Protein AF-A0A7V4F1J2-F1 (afdb_monomer)

Sequence (125 aa):
MKFDWFVVPFLAGLTFVFGFCGIKFYRWIRQLSRGEKFMLKKHVFSRSLWLSVKEIFSESLLHRKIFRTHPLLGYMHASLAFGWFLLIVLGNVEVKFYSEYSVNPPYVPIFLNYFEPVTAPNFFG

Foldseek 3Di:
DPDDPVCVVVVVVVCVVCVVVVVVVVVVLVPDDPVVVVVVVVCCPDVVVVVVVVVCCCCVQQVVVCCVVPVVVSCVRNCVSVVVVCLQVVLVVQCVVQPPDPDDDSCCSVCVCVVPVPRGDPPPD

Mean predicted aligned error: 7.65 Å

Solvent-accessible surface area (backbone atoms only — not comparable to full-atom values): 7191 Å² total; per-residue (Å²): 132,99,76,60,78,84,51,48,66,59,52,53,51,51,52,48,53,53,48,53,52,49,51,54,52,50,54,54,60,66,71,50,51,76,67,55,52,52,52,48,56,55,42,66,77,32,75,60,36,60,53,50,51,51,49,48,46,41,48,68,35,50,24,49,69,46,35,74,76,39,52,72,60,16,49,58,54,18,52,51,46,42,46,55,49,46,54,56,52,51,28,49,50,50,41,66,76,62,42,92,60,94,76,73,60,87,61,47,44,77,42,36,66,78,78,38,68,85,70,57,78,58,91,88,106

pLDDT: mean 84.49, std 9.92, range [54.53, 97.38]

Radius of gyration: 19.18 Å; Cα contacts (8 Å, |Δi|>4): 61; chains: 1; bounding box: 50×29×49 Å

Structure (mmCIF, N/CA/C/O backbone):
data_AF-A0A7V4F1J2-F1
#
_entry.id   AF-A0A7V4F1J2-F1
#
loop_
_atom_site.group_PDB
_atom_site.id
_atom_site.type_symbol
_atom_site.label_atom_id
_atom_site.label_alt_id
_atom_site.label_comp_id
_atom_site.label_asym_id
_atom_site.label_entity_id
_atom_site.label_seq_id
_atom_site.pdbx_PDB_ins_code
_atom_site.Cartn_x
_atom_site.Cartn_y
_atom_site.Cartn_z
_atom_site.occupancy
_atom_site.B_iso_or_equiv
_atom_site.auth_seq_id
_atom_site.auth_comp_id
_atom_site.auth_asym_id
_atom_site.auth_atom_id
_atom_site.pdbx_PDB_model_num
ATOM 1 N N . MET A 1 1 ? 2.312 1.714 -25.584 1.00 56.31 1 MET A N 1
ATOM 2 C CA . MET A 1 1 ? 2.362 1.068 -24.255 1.00 56.31 1 MET A CA 1
ATOM 3 C C . MET A 1 1 ? 3.271 -0.139 -24.364 1.00 56.31 1 MET A C 1
ATOM 5 O O . MET A 1 1 ? 2.982 -0.999 -25.187 1.00 56.31 1 MET A O 1
ATOM 9 N N . LYS A 1 2 ? 4.367 -0.196 -23.600 1.00 66.94 2 LYS A N 1
ATOM 10 C CA . LYS A 1 2 ? 5.137 -1.438 -23.466 1.00 66.94 2 LYS A CA 1
ATOM 11 C C . LYS A 1 2 ? 4.337 -2.359 -22.539 1.00 66.94 2 LYS A C 1
ATOM 13 O O . LYS A 1 2 ? 4.235 -2.114 -21.341 1.00 66.94 2 LYS A O 1
ATOM 18 N N . PHE A 1 3 ? 3.655 -3.332 -23.124 1.00 81.38 3 PHE A N 1
ATOM 19 C CA . PHE A 1 3 ? 2.958 -4.398 -22.415 1.00 81.38 3 PHE A CA 1
ATOM 20 C C . PHE A 1 3 ? 3.607 -5.709 -22.827 1.00 81.38 3 PHE A C 1
ATOM 22 O O . PHE A 1 3 ? 3.955 -5.882 -23.994 1.00 81.38 3 PHE A O 1
ATOM 29 N N . ASP A 1 4 ? 3.750 -6.612 -21.871 1.00 87.69 4 ASP A N 1
ATOM 30 C CA . ASP A 1 4 ? 4.326 -7.923 -22.101 1.00 87.69 4 ASP A CA 1
ATOM 31 C C . ASP A 1 4 ? 3.522 -8.969 -21.326 1.00 87.69 4 ASP A C 1
ATOM 33 O O . ASP A 1 4 ? 3.005 -8.709 -20.238 1.00 87.69 4 ASP A O 1
ATOM 37 N N . TRP A 1 5 ? 3.399 -10.162 -21.891 1.00 91.88 5 TRP A N 1
ATOM 38 C CA . TRP A 1 5 ? 2.624 -11.255 -21.320 1.00 91.88 5 TRP A CA 1
ATOM 39 C C . TRP A 1 5 ? 3.121 -11.684 -19.939 1.00 91.88 5 TRP A C 1
ATOM 41 O O . TRP A 1 5 ? 2.317 -12.154 -19.132 1.00 91.88 5 TRP A O 1
ATOM 51 N N . PHE A 1 6 ? 4.399 -11.463 -19.613 1.00 91.69 6 PHE A N 1
ATOM 52 C CA . PHE A 1 6 ? 4.917 -11.798 -18.283 1.00 91.69 6 PHE A CA 1
ATOM 53 C C . PHE A 1 6 ? 4.267 -10.975 -17.150 1.00 91.69 6 PHE A C 1
ATOM 55 O O . PHE A 1 6 ? 4.264 -11.436 -16.009 1.00 91.69 6 PHE A O 1
ATOM 62 N N . VAL A 1 7 ? 3.681 -9.795 -17.425 1.00 92.38 7 VAL A N 1
ATOM 63 C CA . VAL A 1 7 ? 3.006 -8.987 -16.384 1.00 92.38 7 VAL A CA 1
ATOM 64 C C . VAL A 1 7 ? 1.589 -9.468 -16.069 1.00 92.38 7 VAL A C 1
ATOM 66 O O . VAL A 1 7 ? 1.001 -9.052 -15.068 1.00 92.38 7 VAL A O 1
ATOM 69 N N . VAL A 1 8 ? 1.020 -10.348 -16.900 1.00 93.44 8 VAL A N 1
ATOM 70 C CA . VAL A 1 8 ? -0.371 -10.809 -16.774 1.00 93.44 8 VAL A CA 1
ATOM 71 C C . VAL A 1 8 ? -0.640 -11.519 -15.444 1.00 93.44 8 VAL A C 1
ATOM 73 O O . VAL A 1 8 ? -1.635 -11.169 -14.806 1.00 93.44 8 VAL A O 1
ATOM 76 N N . PRO A 1 9 ? 0.211 -12.445 -14.954 1.00 95.00 9 PRO A N 1
ATOM 77 C CA . PRO A 1 9 ? 0.001 -13.076 -13.651 1.00 95.00 9 PRO A CA 1
ATOM 78 C C . PRO A 1 9 ? -0.025 -12.063 -12.500 1.00 95.00 9 PRO A C 1
ATOM 80 O O . PRO A 1 9 ? -0.881 -12.152 -11.619 1.00 95.00 9 PRO A O 1
ATOM 83 N N . PHE A 1 10 ? 0.868 -11.067 -12.533 1.00 92.75 10 PHE A N 1
ATOM 84 C CA . PHE A 1 10 ? 0.896 -9.995 -11.539 1.00 92.75 10 PHE A CA 1
ATOM 85 C C . PHE A 1 10 ? -0.396 -9.174 -11.579 1.00 92.75 10 PHE A C 1
ATOM 87 O O . PHE A 1 10 ? -1.038 -8.985 -10.546 1.00 92.75 10 PHE A O 1
ATOM 94 N N . LEU A 1 11 ? -0.811 -8.728 -12.768 1.00 93.12 11 LEU A N 1
ATOM 95 C CA . LEU A 1 11 ? -2.018 -7.924 -12.926 1.00 93.12 11 LEU A CA 1
ATOM 96 C C . LEU A 1 11 ? -3.269 -8.701 -12.495 1.00 93.12 11 LEU A C 1
ATOM 98 O O . LEU A 1 11 ? -4.099 -8.157 -11.773 1.00 93.12 11 LEU A O 1
ATOM 102 N N . ALA A 1 12 ? -3.375 -9.981 -12.863 1.00 95.69 12 ALA A N 1
ATOM 103 C CA . ALA A 1 12 ? -4.478 -10.848 -12.458 1.00 95.69 12 ALA A CA 1
ATOM 104 C C . ALA A 1 12 ? -4.557 -10.999 -10.930 1.00 95.69 12 ALA A C 1
ATOM 106 O O . ALA A 1 12 ? -5.631 -10.833 -10.346 1.00 95.69 12 ALA A O 1
ATOM 107 N N . GLY A 1 13 ? -3.420 -11.251 -10.271 1.00 95.44 13 GLY A N 1
ATOM 108 C CA . GLY A 1 13 ? -3.343 -11.323 -8.812 1.00 95.44 13 GLY A CA 1
ATOM 109 C C . GLY A 1 13 ? -3.713 -9.998 -8.144 1.00 95.44 13 GLY A C 1
ATOM 110 O O . GLY A 1 13 ? -4.511 -9.973 -7.207 1.00 95.44 13 GLY A O 1
ATOM 111 N N . LEU A 1 14 ? -3.199 -8.884 -8.667 1.00 93.81 14 LEU A N 1
ATOM 112 C CA . LEU A 1 14 ? -3.485 -7.543 -8.166 1.00 93.81 14 LEU A CA 1
ATOM 113 C C . LEU A 1 14 ? -4.982 -7.219 -8.260 1.00 93.81 14 LEU A C 1
ATOM 115 O O . LEU A 1 14 ? -5.595 -6.798 -7.277 1.00 93.81 14 LEU A O 1
ATOM 119 N N . THR A 1 15 ? -5.592 -7.469 -9.422 1.00 95.00 15 THR A N 1
ATOM 120 C CA . THR A 1 15 ? -7.029 -7.279 -9.644 1.00 95.00 15 THR A CA 1
ATOM 121 C C . THR A 1 15 ? -7.858 -8.177 -8.730 1.00 95.00 15 THR A C 1
ATOM 123 O O . THR A 1 15 ? -8.846 -7.710 -8.164 1.00 95.00 15 THR A O 1
ATOM 126 N N . PHE A 1 16 ? -7.453 -9.434 -8.527 1.00 97.19 16 PHE A N 1
ATOM 127 C CA . PHE A 1 16 ? -8.134 -10.346 -7.610 1.00 97.19 16 PHE A CA 1
ATOM 128 C C . PHE A 1 16 ? -8.109 -9.833 -6.166 1.00 97.19 16 PHE A C 1
ATOM 130 O O . PHE A 1 16 ? -9.161 -9.754 -5.531 1.00 97.19 16 PHE A O 1
ATOM 137 N N . VAL A 1 17 ? -6.940 -9.431 -5.654 1.00 95.62 17 VAL A N 1
ATOM 138 C CA . VAL A 1 17 ? -6.794 -8.943 -4.273 1.00 95.62 17 VAL A CA 1
ATOM 139 C C . VAL A 1 17 ? -7.600 -7.663 -4.059 1.00 95.62 17 VAL A C 1
ATOM 141 O O . VAL A 1 17 ? -8.404 -7.597 -3.127 1.00 95.62 17 VAL A O 1
ATOM 144 N N . PHE A 1 18 ? -7.456 -6.663 -4.934 1.00 94.50 18 PHE A N 1
ATOM 145 C CA . PHE A 1 18 ? -8.224 -5.421 -4.809 1.00 94.50 18 PHE A CA 1
ATOM 146 C C . PHE A 1 18 ? -9.724 -5.645 -4.979 1.00 94.50 18 PHE A C 1
ATOM 148 O O . PHE A 1 18 ? -10.512 -5.081 -4.219 1.00 94.50 18 PHE A O 1
ATOM 155 N N . GLY A 1 19 ? -10.128 -6.494 -5.925 1.00 96.94 19 GLY A N 1
ATOM 156 C CA . GLY A 1 19 ? -11.525 -6.856 -6.136 1.00 96.94 19 GLY A CA 1
ATOM 157 C C . GLY A 1 19 ? -12.124 -7.534 -4.906 1.00 96.94 19 GLY A C 1
ATOM 158 O O . GLY A 1 19 ? -13.166 -7.109 -4.408 1.00 96.94 19 GLY A O 1
ATOM 159 N N . PHE A 1 20 ? -11.444 -8.540 -4.354 1.00 97.38 20 PHE A N 1
ATOM 160 C CA . PHE A 1 20 ? -11.899 -9.256 -3.165 1.00 97.38 20 PHE A CA 1
ATOM 161 C C . PHE A 1 20 ? -11.994 -8.342 -1.938 1.00 97.38 20 PHE A C 1
ATOM 163 O O . PHE A 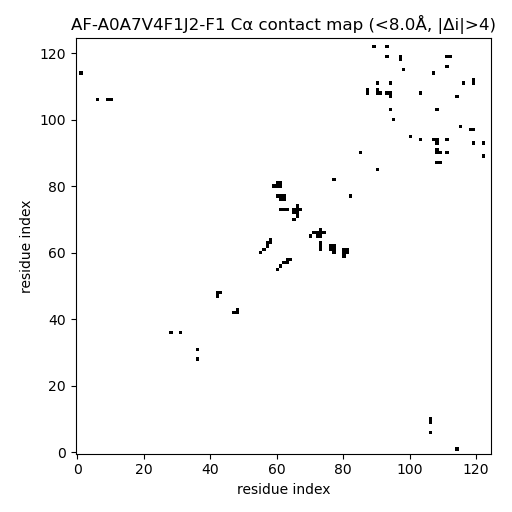1 20 ? -13.029 -8.319 -1.262 1.00 97.38 20 PHE A O 1
ATOM 170 N N . CYS A 1 21 ? -10.953 -7.546 -1.675 1.00 96.31 21 CYS A N 1
ATOM 171 C CA . CYS A 1 21 ? -10.944 -6.565 -0.592 1.00 96.31 21 CYS A CA 1
ATOM 172 C C . CYS A 1 21 ? -12.063 -5.531 -0.767 1.00 96.31 21 CYS A C 1
ATOM 174 O O . CYS A 1 21 ? -12.802 -5.263 0.180 1.00 96.31 21 CYS A O 1
ATOM 176 N N . GLY A 1 22 ? -12.250 -5.014 -1.984 1.00 96.19 22 GLY A N 1
ATOM 177 C CA . GLY A 1 22 ? -13.314 -4.072 -2.320 1.00 96.19 22 GLY A CA 1
ATOM 178 C C . GLY A 1 22 ? -14.707 -4.656 -2.091 1.00 96.19 22 GLY A C 1
ATOM 179 O O . GLY A 1 22 ? -15.544 -4.016 -1.458 1.00 96.19 22 GLY A O 1
ATOM 180 N N . ILE A 1 23 ? -14.952 -5.900 -2.516 1.00 96.69 23 ILE A N 1
ATOM 181 C CA . ILE A 1 23 ? -16.228 -6.597 -2.293 1.00 96.69 23 ILE A CA 1
ATOM 182 C C . ILE A 1 23 ? -16.483 -6.799 -0.797 1.00 96.69 23 ILE A C 1
ATOM 184 O O . ILE A 1 23 ? -17.584 -6.523 -0.315 1.00 96.69 23 ILE A O 1
ATOM 188 N N . LYS A 1 24 ? -15.485 -7.274 -0.044 1.00 96.00 24 LYS A N 1
ATOM 189 C CA . LYS A 1 24 ? -15.598 -7.471 1.410 1.00 96.00 24 LYS A CA 1
ATOM 190 C C . LYS A 1 24 ? -15.899 -6.157 2.124 1.00 96.00 24 LYS A C 1
ATOM 192 O O . LYS A 1 24 ? -16.835 -6.103 2.921 1.00 96.00 24 LYS A O 1
ATOM 197 N N . PHE A 1 25 ? -15.167 -5.101 1.785 1.00 92.12 25 PHE A N 1
ATOM 198 C CA . PHE A 1 25 ? -15.350 -3.772 2.355 1.00 92.12 25 PHE A CA 1
ATOM 199 C C . PHE A 1 25 ? -16.719 -3.177 2.001 1.00 92.12 25 PHE A C 1
ATOM 201 O O . PHE A 1 25 ? -17.423 -2.671 2.872 1.00 92.12 25 PHE A O 1
ATOM 208 N N . TYR A 1 26 ? -17.159 -3.319 0.749 1.00 93.62 26 TYR A N 1
ATOM 209 C CA . TYR A 1 26 ? -18.481 -2.880 0.306 1.00 93.62 26 TYR A CA 1
ATOM 210 C C . TYR A 1 26 ? -19.609 -3.611 1.042 1.00 93.62 26 TYR A C 1
ATOM 212 O O . TYR A 1 26 ? -20.555 -2.980 1.519 1.00 93.62 26 TYR A O 1
ATOM 220 N N . ARG A 1 27 ? -19.509 -4.941 1.181 1.00 94.62 27 ARG A N 1
ATOM 221 C CA . ARG A 1 27 ? -20.485 -5.742 1.937 1.00 94.62 27 ARG A CA 1
ATOM 222 C C . ARG A 1 27 ? -20.549 -5.303 3.396 1.00 94.62 27 ARG A C 1
ATOM 224 O O . ARG A 1 27 ? -21.650 -5.133 3.913 1.00 94.62 27 ARG A O 1
ATOM 231 N N . TRP A 1 28 ? -19.397 -5.065 4.017 1.00 93.88 28 TRP A N 1
ATOM 232 C CA . TRP A 1 28 ? -19.311 -4.550 5.382 1.00 93.88 28 TRP A CA 1
ATOM 233 C C . TRP A 1 28 ? -19.982 -3.172 5.515 1.00 93.88 28 TRP A C 1
ATOM 235 O O . TRP A 1 28 ? -20.860 -2.999 6.358 1.00 93.88 28 TRP A O 1
ATOM 245 N N . ILE A 1 29 ? -19.697 -2.224 4.611 1.00 88.25 29 ILE A N 1
ATOM 246 C CA . ILE A 1 29 ? -20.350 -0.902 4.621 1.00 88.25 29 ILE A CA 1
ATOM 247 C C . ILE A 1 29 ? -21.867 -1.020 4.457 1.00 88.25 29 ILE A C 1
ATOM 249 O O . ILE A 1 29 ? -22.638 -0.278 5.075 1.00 88.25 29 ILE A O 1
ATOM 253 N N . ARG A 1 30 ? -22.334 -1.939 3.607 1.00 89.44 30 ARG A N 1
ATOM 254 C CA . ARG A 1 30 ? -23.769 -2.127 3.386 1.00 89.44 30 ARG A CA 1
ATOM 255 C C . ARG A 1 30 ? -24.500 -2.632 4.623 1.00 89.44 30 ARG A C 1
ATOM 257 O O . ARG A 1 30 ? -25.641 -2.205 4.810 1.00 89.44 30 ARG A O 1
ATOM 264 N N . GLN A 1 31 ? -23.851 -3.464 5.436 1.00 91.62 31 GLN A N 1
ATOM 265 C CA . GLN A 1 31 ? -24.399 -4.030 6.672 1.00 91.62 31 GLN A CA 1
ATOM 266 C C . GLN A 1 31 ? -24.538 -3.006 7.812 1.00 91.62 31 GLN A C 1
ATOM 268 O O . GLN A 1 31 ? -25.326 -3.242 8.720 1.00 91.62 31 GLN A O 1
ATOM 273 N N . LEU A 1 32 ? -23.859 -1.855 7.743 1.00 89.00 32 LEU A N 1
ATOM 274 C CA . LEU A 1 32 ? -23.992 -0.787 8.744 1.00 89.00 32 LEU A CA 1
ATOM 275 C C . LEU A 1 32 ? -25.424 -0.222 8.796 1.00 89.00 32 LEU A C 1
ATOM 277 O O . LEU A 1 32 ? -26.068 0.014 7.762 1.00 89.00 32 LEU A O 1
ATOM 281 N N . SER A 1 33 ? -25.905 0.073 10.001 1.00 87.00 33 SER A N 1
ATOM 282 C CA . SER A 1 33 ? -27.177 0.760 10.236 1.00 87.00 33 SER A CA 1
ATOM 283 C C . SER A 1 33 ? -27.159 2.199 9.691 1.00 87.00 33 SER A C 1
ATOM 285 O O . SER A 1 33 ? -26.111 2.776 9.381 1.00 87.00 33 SER A O 1
ATOM 287 N N . ARG A 1 34 ? -28.339 2.823 9.545 1.00 82.69 34 ARG A N 1
ATOM 288 C CA . ARG A 1 34 ? -28.441 4.217 9.059 1.00 82.69 34 ARG A CA 1
ATOM 289 C C . ARG A 1 34 ? -27.700 5.206 9.972 1.00 82.69 34 ARG A C 1
ATOM 291 O O . ARG A 1 34 ? -27.081 6.136 9.459 1.00 82.69 34 ARG A O 1
ATOM 298 N N . GLY A 1 35 ? -27.724 4.976 11.289 1.00 83.69 35 GLY A N 1
ATOM 299 C CA . GLY A 1 35 ? -27.016 5.801 12.274 1.00 83.69 35 GLY A CA 1
ATOM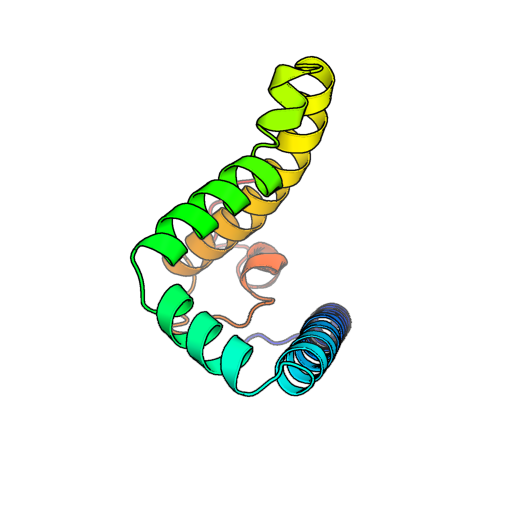 300 C C . GLY A 1 35 ? -25.496 5.697 12.145 1.00 83.69 35 GLY A C 1
ATOM 301 O O . GLY A 1 35 ? -24.808 6.714 12.077 1.00 83.69 35 GLY A O 1
ATOM 302 N N . GLU A 1 36 ? -24.967 4.481 11.996 1.00 81.88 36 GLU A N 1
ATOM 303 C CA . GLU A 1 36 ? -23.527 4.256 11.817 1.00 81.88 36 GLU A CA 1
ATOM 304 C C . GLU A 1 36 ? -23.009 4.841 10.500 1.00 81.88 36 GLU A C 1
ATOM 306 O O . GLU A 1 36 ? -21.948 5.457 10.474 1.00 81.88 36 GLU A O 1
ATOM 311 N N . LYS A 1 37 ? -23.782 4.738 9.411 1.00 84.19 37 LYS A N 1
ATOM 312 C CA . LYS A 1 37 ? -23.436 5.355 8.118 1.00 84.19 37 LYS A CA 1
ATOM 313 C C . LYS A 1 37 ? -23.320 6.877 8.214 1.00 84.19 37 LYS A C 1
ATOM 315 O O . LYS A 1 37 ? -22.433 7.461 7.591 1.00 84.19 37 LYS A O 1
ATOM 320 N N . PHE A 1 38 ? -24.199 7.523 8.980 1.00 83.25 38 PHE A N 1
ATOM 321 C CA . PHE A 1 38 ? -24.133 8.965 9.211 1.00 83.25 38 PHE A CA 1
ATOM 322 C C . PHE A 1 38 ? -22.894 9.346 10.032 1.00 83.25 38 PHE A C 1
ATOM 324 O O . PHE A 1 38 ? -22.160 10.261 9.651 1.00 83.25 38 PHE A O 1
ATOM 331 N N . MET A 1 39 ? -22.603 8.598 11.103 1.00 81.69 39 MET A N 1
ATOM 332 C CA . MET A 1 39 ? -21.391 8.811 11.897 1.00 81.69 39 MET A CA 1
ATOM 333 C C . MET A 1 39 ? -20.116 8.590 11.084 1.00 81.69 39 MET A C 1
ATOM 335 O O . MET A 1 39 ? -19.192 9.394 11.193 1.00 81.69 39 MET A O 1
ATOM 339 N N . LEU A 1 40 ? -20.078 7.552 10.243 1.00 82.25 40 LEU A N 1
ATOM 340 C CA . LEU A 1 40 ? -18.947 7.244 9.372 1.00 82.25 40 LEU A CA 1
ATOM 341 C C . LEU A 1 40 ? -18.672 8.406 8.413 1.00 82.25 40 LEU A C 1
ATOM 343 O O . LEU A 1 40 ? -17.549 8.891 8.355 1.00 82.25 40 LEU A O 1
ATOM 347 N N . LYS A 1 41 ? -19.699 8.927 7.726 1.00 80.19 41 LYS A N 1
ATOM 348 C CA . LYS A 1 41 ? -19.549 10.092 6.834 1.00 80.19 41 LYS A CA 1
ATOM 349 C C . LYS A 1 41 ? -19.014 11.322 7.571 1.00 80.19 41 LYS A C 1
ATOM 351 O O . LYS A 1 41 ? -18.120 11.994 7.064 1.00 80.19 41 LYS A O 1
ATOM 356 N N . LYS A 1 42 ? -19.522 11.592 8.779 1.00 81.31 42 LYS A N 1
ATOM 357 C CA . LYS A 1 42 ? -19.074 12.722 9.605 1.00 81.31 42 LYS A CA 1
ATOM 358 C C . LYS A 1 42 ? -17.614 12.573 10.051 1.00 81.31 42 LYS A C 1
ATOM 360 O O . LYS A 1 42 ? -16.878 13.554 10.036 1.00 81.31 42 LYS A O 1
ATOM 365 N N . HIS A 1 43 ? -17.188 11.366 10.425 1.00 79.25 43 HIS A N 1
ATOM 366 C CA . HIS A 1 43 ? -15.803 11.101 10.830 1.00 79.25 43 HIS A CA 1
ATOM 367 C C . HIS A 1 43 ? -14.838 11.109 9.644 1.00 79.25 43 HIS A C 1
ATOM 369 O O . HIS A 1 43 ? -13.738 11.638 9.77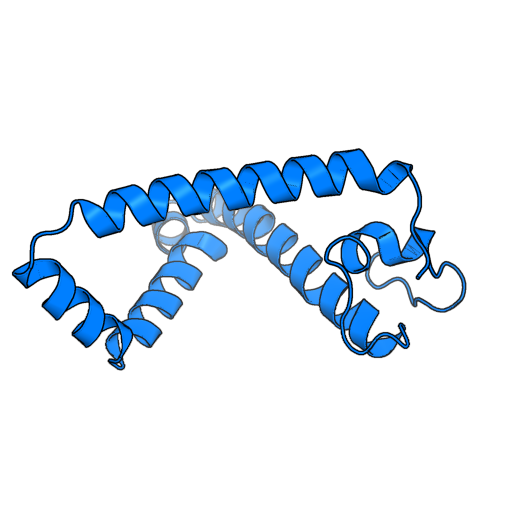9 1.00 79.25 43 HIS A O 1
ATOM 375 N N . VAL A 1 44 ? -15.265 10.607 8.480 1.00 77.69 44 VAL A N 1
ATOM 376 C CA . VAL A 1 44 ? -14.468 10.627 7.244 1.00 77.69 44 VAL A CA 1
ATOM 377 C C . VAL A 1 44 ? -14.145 12.059 6.809 1.00 77.69 44 VAL A C 1
ATOM 379 O O . VAL A 1 44 ? -13.041 12.323 6.348 1.00 77.69 44 VAL A O 1
ATOM 382 N N . PHE A 1 45 ? -15.068 13.001 7.007 1.00 74.12 45 PHE A N 1
ATOM 383 C CA . PHE A 1 45 ? -14.866 14.407 6.638 1.00 74.12 45 PHE A CA 1
ATOM 384 C C . PHE A 1 45 ? -14.268 15.280 7.759 1.00 74.12 45 PHE A C 1
ATOM 386 O O . PHE A 1 45 ? -14.165 16.496 7.617 1.00 74.12 45 PHE A O 1
ATOM 393 N N . SER A 1 46 ? -13.890 14.686 8.893 1.00 81.19 46 SER A N 1
ATOM 394 C CA . SER A 1 46 ? -13.369 15.406 10.059 1.00 81.19 46 SER A CA 1
ATOM 395 C C . SER A 1 46 ? -11.843 15.312 10.158 1.00 81.19 46 SER A C 1
ATOM 397 O O . SER A 1 46 ? -11.231 14.363 9.670 1.00 81.19 46 SER A O 1
ATOM 399 N N . ARG A 1 47 ? -11.213 16.241 10.899 1.00 79.12 47 ARG A N 1
ATOM 400 C CA . ARG A 1 47 ? -9.794 16.149 11.320 1.00 79.12 47 ARG A CA 1
ATOM 401 C C . ARG A 1 47 ? -9.481 14.841 12.055 1.00 79.12 47 ARG A C 1
ATOM 403 O O . ARG A 1 47 ? -8.329 14.415 12.084 1.00 79.12 47 ARG A O 1
ATOM 410 N N . SER A 1 48 ? -10.510 14.190 12.601 1.00 80.25 48 SER A N 1
ATOM 411 C CA . SER A 1 48 ? -10.415 12.842 13.158 1.00 80.25 48 SER A CA 1
ATOM 412 C C . SER A 1 48 ? -9.843 11.835 12.160 1.00 80.25 48 SER A C 1
ATOM 414 O O . SER A 1 48 ? -9.069 10.986 12.580 1.00 80.25 48 SER A O 1
ATOM 416 N N . LEU A 1 49 ? -10.161 11.934 10.862 1.00 84.12 49 LEU A N 1
ATOM 417 C CA . LEU A 1 49 ? -9.633 11.010 9.857 1.00 84.12 49 LEU A CA 1
ATOM 418 C C . LEU A 1 49 ? -8.112 11.132 9.735 1.00 84.12 49 LEU A C 1
ATOM 420 O O . LEU A 1 49 ? -7.428 10.117 9.716 1.00 84.12 49 LEU A O 1
ATOM 424 N N . TRP A 1 50 ? -7.565 12.350 9.733 1.00 86.12 50 TRP A N 1
ATOM 425 C CA . TRP A 1 50 ? -6.112 12.553 9.698 1.00 86.12 50 TRP A CA 1
ATOM 426 C C . TRP A 1 50 ? -5.404 11.979 10.926 1.00 86.12 50 TRP A C 1
ATOM 428 O O . TRP A 1 50 ? -4.347 11.362 10.792 1.00 86.12 50 TRP A O 1
ATOM 438 N N . LEU A 1 51 ? -5.994 12.140 12.113 1.00 87.50 51 LEU A N 1
ATOM 439 C CA . LEU A 1 51 ? -5.470 11.529 13.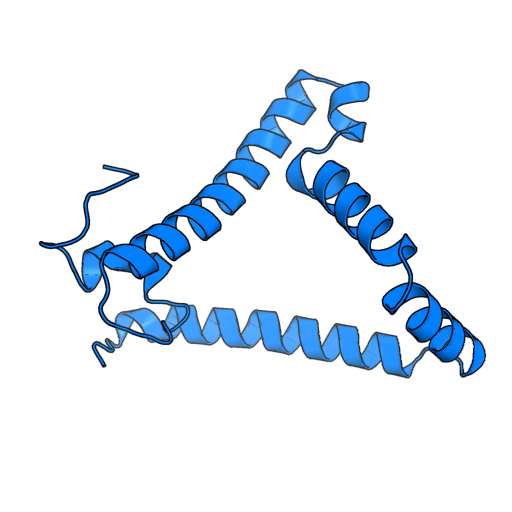335 1.00 87.50 51 LEU A CA 1
ATOM 440 C C . LEU A 1 51 ? -5.517 10.001 13.249 1.00 87.50 51 LEU A C 1
ATOM 442 O O . LEU A 1 51 ? -4.514 9.354 13.529 1.00 87.50 51 LEU A O 1
ATOM 446 N N . SER A 1 52 ? -6.628 9.432 12.779 1.00 87.00 52 SER A N 1
ATOM 447 C CA . SER A 1 52 ? -6.760 7.989 12.576 1.00 87.00 52 SER A CA 1
ATOM 448 C C . SER A 1 52 ? -5.786 7.453 11.528 1.00 87.00 52 SER A C 1
ATOM 450 O O . SER A 1 52 ? -5.194 6.405 11.742 1.00 87.00 52 SER A O 1
ATOM 452 N N . VAL A 1 53 ? -5.556 8.168 10.424 1.00 88.31 53 VAL A N 1
ATOM 453 C CA . VAL A 1 53 ? -4.562 7.785 9.408 1.00 88.31 53 VAL A CA 1
ATOM 454 C C . VAL A 1 53 ? -3.158 7.787 10.006 1.00 88.31 53 VAL A C 1
ATOM 456 O O . VAL A 1 53 ? -2.407 6.839 9.794 1.00 88.31 53 VAL A O 1
ATOM 459 N N . LYS A 1 54 ? -2.808 8.807 10.797 1.00 90.00 54 LYS A N 1
ATOM 460 C CA . LYS A 1 54 ? -1.517 8.865 11.493 1.00 90.00 54 LYS A CA 1
ATOM 461 C C . LYS A 1 54 ? -1.359 7.724 12.502 1.00 90.00 54 LYS A C 1
ATOM 463 O O . LYS A 1 54 ? -0.282 7.139 12.576 1.00 90.00 54 LYS A O 1
ATOM 468 N N . GLU A 1 55 ? -2.411 7.406 13.252 1.00 90.56 55 GLU A N 1
ATOM 469 C CA . GLU A 1 55 ? -2.448 6.273 14.183 1.00 90.56 55 GLU A CA 1
ATOM 470 C C . GLU A 1 55 ? -2.215 4.955 13.430 1.00 90.56 55 GLU A C 1
ATOM 472 O O . GLU A 1 55 ? -1.297 4.207 13.755 1.00 90.56 55 GLU A O 1
ATOM 477 N N . ILE A 1 56 ? -2.980 4.719 12.355 1.00 90.25 56 ILE A N 1
ATOM 478 C CA . ILE A 1 56 ? -2.871 3.528 11.504 1.00 90.25 56 ILE A CA 1
ATOM 479 C C . ILE A 1 56 ? -1.464 3.418 10.927 1.00 90.25 56 ILE A C 1
ATOM 481 O O . IL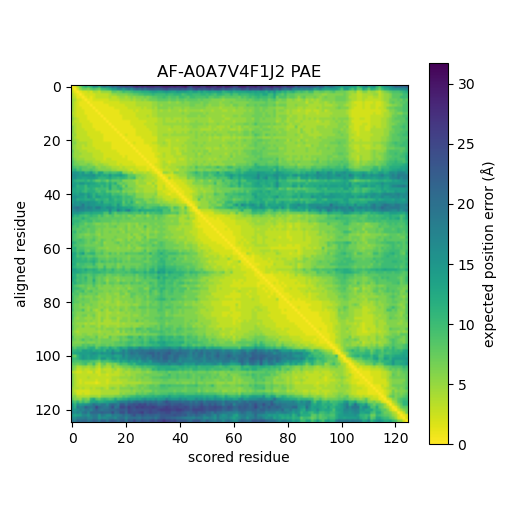E A 1 56 ? -0.889 2.338 10.964 1.00 90.25 56 ILE A O 1
ATOM 485 N N . PHE A 1 57 ? -0.882 4.509 10.433 1.00 89.69 57 PHE A N 1
ATOM 486 C CA . PHE A 1 57 ? 0.479 4.506 9.904 1.00 89.69 57 PHE A CA 1
ATOM 487 C C . PHE A 1 57 ? 1.508 4.186 10.998 1.00 89.69 57 PHE A C 1
ATOM 489 O O . PHE A 1 57 ? 2.369 3.329 10.821 1.00 89.69 57 PHE A O 1
ATOM 496 N N . SER A 1 58 ? 1.393 4.818 12.167 1.00 89.50 58 SER A N 1
ATOM 497 C CA . SER A 1 58 ? 2.304 4.588 13.292 1.00 89.50 58 SER A CA 1
ATOM 498 C C . SER A 1 58 ? 2.212 3.169 13.862 1.00 89.50 58 SER A C 1
ATOM 500 O O . SER A 1 58 ? 3.208 2.659 14.372 1.00 89.50 58 SER A O 1
ATOM 502 N N . GLU A 1 59 ? 1.041 2.539 13.822 1.00 90.56 59 GLU A N 1
ATOM 503 C CA . GLU A 1 59 ? 0.838 1.193 14.366 1.00 90.56 59 GLU A CA 1
ATOM 504 C C . GLU A 1 59 ? 1.016 0.088 13.321 1.00 90.56 59 GLU A C 1
ATOM 506 O O . GLU A 1 59 ? 1.517 -0.983 13.651 1.00 90.56 59 GLU A O 1
ATOM 511 N N . SER A 1 60 ? 0.657 0.337 12.061 1.00 87.50 60 SER A N 1
ATOM 512 C CA . SER A 1 60 ? 0.738 -0.668 10.989 1.00 87.50 60 SER A CA 1
ATOM 513 C C . SER A 1 60 ? 2.087 -0.666 10.288 1.00 87.50 60 SER A C 1
ATOM 515 O O . SER A 1 60 ? 2.529 -1.718 9.850 1.00 87.50 60 SER A O 1
ATOM 517 N N . LEU A 1 61 ? 2.730 0.501 10.158 1.00 89.38 61 LEU A N 1
ATOM 518 C CA . LEU A 1 61 ? 4.026 0.606 9.491 1.00 89.38 61 LEU A CA 1
ATOM 519 C C . LEU A 1 61 ? 5.176 0.587 10.492 1.00 89.38 61 LEU A C 1
ATOM 521 O O . LEU A 1 61 ? 6.125 -0.173 10.342 1.00 89.38 61 LEU A O 1
ATOM 525 N N . LEU A 1 62 ? 5.082 1.424 11.528 1.00 87.25 62 LEU A N 1
ATOM 526 C CA . LEU A 1 62 ? 6.139 1.547 12.531 1.00 87.25 62 LEU A CA 1
ATOM 527 C C . LEU A 1 62 ? 5.927 0.637 13.739 1.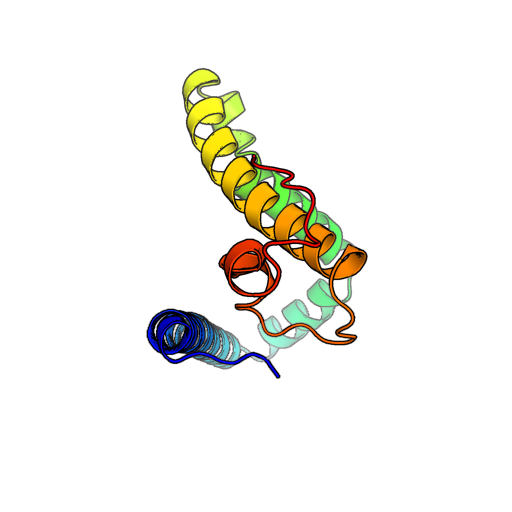00 87.25 62 LEU A C 1
ATOM 529 O O . LEU A 1 62 ? 6.828 0.546 14.560 1.00 87.25 62 LEU A O 1
ATOM 533 N N . HIS A 1 63 ? 4.768 -0.016 13.882 1.00 89.31 63 HIS A N 1
ATOM 534 C CA . HIS A 1 63 ? 4.476 -0.927 14.995 1.00 89.31 63 HIS A CA 1
ATOM 535 C C . HIS A 1 63 ? 4.819 -0.352 16.381 1.00 89.31 63 HIS A C 1
ATOM 537 O O . HIS A 1 63 ? 5.376 -1.036 17.245 1.00 89.31 63 HIS A O 1
ATOM 543 N N . ARG A 1 64 ? 4.492 0.928 16.608 1.00 86.81 64 ARG A N 1
ATOM 544 C CA . ARG A 1 64 ? 4.900 1.685 17.804 1.00 86.81 64 ARG A CA 1
ATOM 545 C C . ARG A 1 64 ? 4.537 0.986 19.117 1.00 86.81 64 ARG A C 1
ATOM 547 O O . ARG A 1 64 ? 5.316 1.052 20.071 1.00 86.81 64 ARG A O 1
ATOM 554 N N . LYS A 1 65 ? 3.394 0.297 19.185 1.00 86.88 65 LYS A N 1
ATOM 555 C CA . LYS A 1 65 ? 2.998 -0.465 20.375 1.00 86.88 65 LYS A CA 1
ATOM 556 C C . LYS A 1 65 ? 3.886 -1.687 20.631 1.00 86.88 65 LYS A C 1
ATOM 558 O O . LYS A 1 65 ? 4.236 -1.924 21.783 1.00 86.88 65 LYS A O 1
ATOM 563 N N . ILE A 1 66 ? 4.316 -2.395 19.582 1.00 86.12 66 ILE A N 1
ATOM 564 C CA . ILE A 1 66 ? 5.247 -3.535 19.685 1.00 86.12 66 ILE A CA 1
ATOM 565 C C . ILE A 1 66 ? 6.638 -3.048 20.104 1.00 86.12 66 ILE A C 1
ATOM 567 O O . ILE A 1 66 ? 7.274 -3.660 20.958 1.00 86.12 66 ILE A O 1
ATOM 571 N N . PHE A 1 67 ? 7.087 -1.902 19.584 1.00 87.56 67 PHE A N 1
ATOM 572 C CA . PHE A 1 67 ? 8.351 -1.292 20.012 1.00 87.56 67 PHE A CA 1
ATOM 573 C C . PHE A 1 67 ? 8.389 -0.953 21.501 1.00 87.56 67 PHE A C 1
ATOM 575 O O . PHE A 1 67 ? 9.441 -1.076 22.124 1.00 87.56 67 PHE A O 1
ATOM 582 N N . ARG A 1 68 ? 7.257 -0.533 22.079 1.00 88.81 68 ARG A N 1
ATOM 583 C CA . ARG A 1 68 ? 7.164 -0.235 23.516 1.00 88.81 68 ARG A CA 1
ATOM 584 C C . ARG A 1 68 ? 7.248 -1.482 24.394 1.00 88.81 68 ARG A C 1
ATOM 586 O O . ARG A 1 68 ? 7.695 -1.365 25.527 1.00 88.81 68 ARG A O 1
ATOM 593 N N . THR A 1 69 ? 6.808 -2.642 23.905 1.00 91.00 69 THR A N 1
ATOM 594 C CA . THR A 1 69 ? 6.843 -3.897 24.674 1.00 91.00 69 THR A CA 1
ATOM 595 C C . THR A 1 69 ? 8.137 -4.671 24.466 1.00 91.00 69 THR A C 1
ATOM 597 O O . THR A 1 69 ? 8.697 -5.188 25.425 1.00 91.00 69 THR A O 1
ATOM 600 N N . HIS A 1 70 ? 8.615 -4.767 23.222 1.00 91.56 70 HIS A N 1
ATOM 601 C CA . HIS A 1 70 ? 9.822 -5.512 22.883 1.00 91.56 70 HIS A CA 1
ATOM 602 C C . HIS A 1 70 ? 10.544 -4.856 21.692 1.00 91.56 70 HIS A C 1
ATOM 604 O O . HIS A 1 70 ? 10.201 -5.122 20.535 1.00 91.56 70 HIS A O 1
ATOM 610 N N . PRO A 1 71 ? 11.554 -4.000 21.938 1.00 89.94 71 PRO A N 1
ATOM 611 C CA . PRO A 1 71 ? 12.139 -3.147 20.903 1.00 89.94 71 PRO A CA 1
ATOM 612 C C . PRO A 1 71 ? 12.794 -3.938 19.764 1.00 89.94 71 PRO A C 1
ATOM 614 O O . PRO A 1 71 ? 12.652 -3.557 18.605 1.00 89.94 71 PRO A O 1
ATOM 617 N N . LEU A 1 72 ? 13.434 -5.075 20.064 1.00 92.06 72 LEU A N 1
ATOM 618 C CA . LEU A 1 72 ? 14.027 -5.954 19.048 1.00 92.06 72 LEU A CA 1
ATOM 619 C C . LEU A 1 72 ? 12.963 -6.520 18.093 1.00 92.06 72 LEU A C 1
ATOM 621 O O . LEU A 1 72 ? 13.160 -6.559 16.882 1.00 92.06 72 LEU A O 1
ATOM 625 N N . LEU A 1 73 ? 11.811 -6.918 18.640 1.00 89.62 73 LEU A N 1
ATOM 626 C CA . LEU A 1 73 ? 10.723 -7.494 17.850 1.00 89.62 73 LEU A CA 1
ATOM 627 C C . LEU A 1 73 ? 10.054 -6.402 17.008 1.00 89.62 73 LEU A C 1
ATOM 629 O O . LEU A 1 73 ? 9.803 -6.599 15.822 1.00 89.62 73 LEU A O 1
ATOM 633 N N . GLY A 1 74 ? 9.844 -5.221 17.598 1.00 89.31 74 GLY A N 1
ATOM 634 C CA . GLY A 1 74 ? 9.371 -4.041 16.878 1.00 89.31 74 GLY A CA 1
ATOM 635 C C . GLY A 1 74 ? 10.266 -3.694 15.687 1.00 89.31 74 GLY A C 1
ATOM 636 O O . GLY A 1 74 ? 9.754 -3.473 14.593 1.00 89.31 74 GLY A O 1
ATOM 637 N N . TYR A 1 75 ? 11.592 -3.740 15.860 1.00 91.00 75 TYR A N 1
ATOM 638 C CA . TYR A 1 75 ? 12.549 -3.475 14.784 1.00 91.00 75 TYR A CA 1
ATOM 639 C C . TYR A 1 75 ? 12.444 -4.478 13.631 1.00 91.00 75 TYR A C 1
ATOM 641 O O . TYR A 1 75 ? 12.433 -4.075 12.468 1.00 91.00 75 TYR A O 1
ATOM 649 N N . MET A 1 76 ? 12.306 -5.773 13.927 1.00 92.06 76 MET A N 1
ATOM 650 C CA . MET A 1 76 ? 12.138 -6.796 12.889 1.00 92.06 76 MET A CA 1
ATOM 651 C C .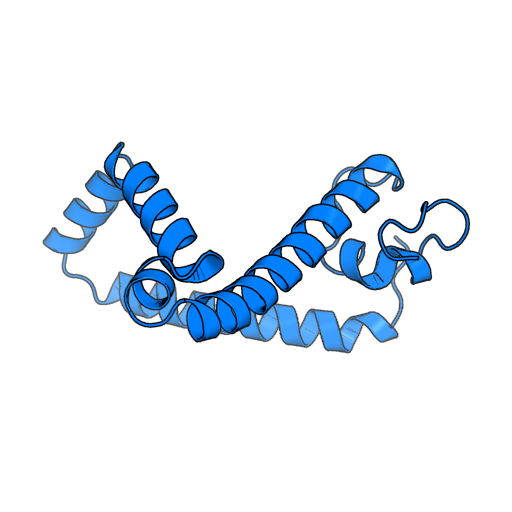 MET A 1 76 ? 10.865 -6.569 12.063 1.00 92.06 76 MET A C 1
ATOM 653 O O . MET A 1 76 ? 10.909 -6.595 10.836 1.00 92.06 76 MET A O 1
ATOM 657 N N . HIS A 1 77 ? 9.735 -6.298 12.721 1.00 89.19 77 HIS A N 1
ATOM 658 C CA . HIS A 1 77 ? 8.462 -6.090 12.027 1.00 89.19 77 HIS A CA 1
ATOM 659 C C . HIS A 1 77 ? 8.426 -4.773 11.253 1.00 89.19 77 HIS A C 1
ATOM 661 O O . HIS A 1 77 ? 8.014 -4.745 10.093 1.00 89.19 77 HIS A O 1
ATOM 667 N N . ALA A 1 78 ? 8.879 -3.687 11.876 1.00 91.69 78 ALA A N 1
ATOM 668 C CA . ALA A 1 78 ? 8.878 -2.383 11.238 1.00 91.69 78 ALA A CA 1
ATOM 669 C C . ALA A 1 78 ? 9.864 -2.317 10.076 1.00 91.69 78 ALA A C 1
ATOM 671 O O . ALA A 1 78 ? 9.510 -1.752 9.054 1.00 91.69 78 ALA A O 1
ATOM 672 N N . SER A 1 79 ? 11.056 -2.918 10.168 1.00 90.88 79 SER A N 1
ATOM 673 C CA . SER A 1 79 ? 12.001 -2.923 9.040 1.00 90.88 79 SER A CA 1
ATOM 674 C C . SER A 1 79 ? 11.435 -3.656 7.819 1.00 90.88 79 SER A C 1
ATOM 676 O O . SER A 1 79 ? 11.581 -3.164 6.702 1.00 90.88 79 SER A O 1
ATOM 678 N N . LEU A 1 80 ? 10.700 -4.755 8.021 1.00 90.69 80 LEU A N 1
ATOM 679 C CA . LEU A 1 80 ? 10.005 -5.455 6.942 1.00 90.69 80 LEU A CA 1
ATOM 680 C C . LEU A 1 80 ? 8.875 -4.598 6.346 1.00 90.69 80 LEU A C 1
ATOM 682 O O . LEU A 1 80 ? 8.868 -4.341 5.144 1.00 90.69 80 LEU A O 1
ATOM 686 N N . ALA A 1 81 ? 7.931 -4.129 7.169 1.00 90.19 81 ALA A N 1
ATOM 687 C CA . ALA A 1 81 ? 6.779 -3.354 6.701 1.00 90.19 81 ALA A CA 1
ATOM 688 C C . ALA A 1 81 ? 7.200 -2.024 6.051 1.00 90.19 81 ALA A C 1
ATOM 690 O O . ALA A 1 81 ? 6.731 -1.673 4.966 1.00 90.19 81 ALA A O 1
ATOM 691 N N . PHE A 1 82 ? 8.124 -1.306 6.691 1.00 90.50 82 PHE A N 1
ATOM 692 C CA . PHE A 1 82 ? 8.699 -0.062 6.189 1.00 90.50 82 PHE A CA 1
ATOM 693 C C . PHE A 1 82 ? 9.533 -0.287 4.928 1.00 90.50 82 PHE A C 1
ATOM 695 O O . PHE A 1 82 ? 9.433 0.511 4.002 1.00 90.50 82 PHE A O 1
ATOM 702 N N . GLY A 1 83 ? 10.289 -1.386 4.844 1.00 90.31 83 GLY A N 1
ATOM 703 C CA . GLY A 1 83 ? 11.033 -1.765 3.643 1.00 90.31 83 GLY A CA 1
ATOM 704 C C . GLY A 1 83 ? 10.118 -1.952 2.433 1.00 90.31 83 GLY A C 1
ATOM 705 O O . GLY A 1 83 ? 10.329 -1.318 1.403 1.00 90.31 83 GLY A O 1
ATOM 706 N N . TRP A 1 84 ? 9.040 -2.732 2.570 1.00 91.06 84 TRP A N 1
ATOM 707 C CA . TRP A 1 84 ? 8.044 -2.898 1.501 1.00 91.06 84 TRP A CA 1
ATOM 708 C C . TRP A 1 84 ? 7.370 -1.585 1.109 1.00 91.06 84 TRP A C 1
ATOM 710 O O . TRP A 1 84 ? 7.177 -1.310 -0.074 1.00 91.06 84 TRP A O 1
ATOM 720 N N . PHE A 1 85 ? 7.033 -0.752 2.093 1.00 91.31 85 PHE A N 1
ATOM 721 C CA . PHE A 1 85 ? 6.487 0.574 1.831 1.00 91.31 85 PHE A CA 1
ATOM 722 C C . PHE A 1 85 ? 7.464 1.449 1.040 1.00 91.31 85 PHE A C 1
ATOM 724 O O . PHE A 1 85 ? 7.056 2.075 0.064 1.00 91.31 85 PHE A O 1
ATOM 731 N N . LEU A 1 86 ? 8.747 1.461 1.413 1.00 90.19 86 LEU A N 1
ATOM 732 C CA . LEU A 1 86 ? 9.776 2.199 0.688 1.00 90.19 86 LEU A CA 1
ATOM 733 C C . LEU A 1 86 ? 9.960 1.681 -0.737 1.00 90.19 86 LEU A C 1
ATOM 735 O O . LEU A 1 86 ? 10.048 2.506 -1.636 1.00 90.19 86 LEU A O 1
ATOM 739 N N . LEU A 1 87 ? 9.949 0.363 -0.971 1.00 87.94 87 LEU A N 1
ATOM 740 C CA . LEU A 1 87 ? 10.004 -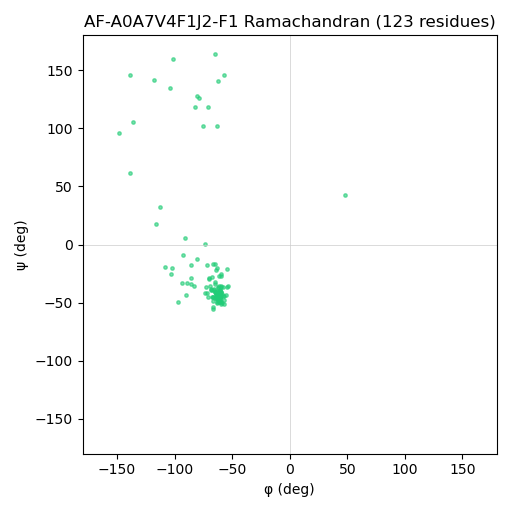0.199 -2.328 1.00 87.94 87 LEU A CA 1
ATOM 741 C C . LEU A 1 87 ? 8.858 0.330 -3.200 1.00 87.94 87 LEU A C 1
ATOM 743 O O . LE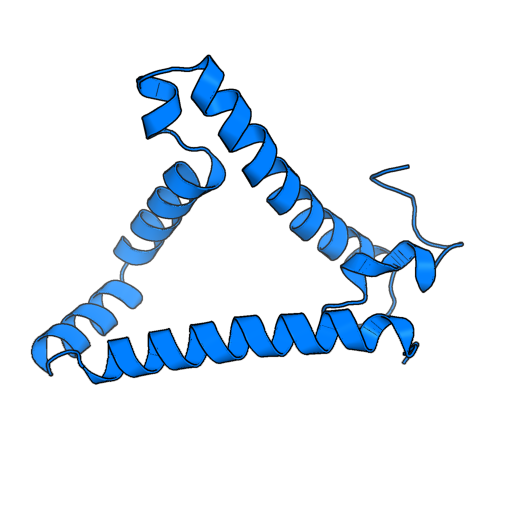U A 1 87 ? 9.076 0.749 -4.334 1.00 87.94 87 LEU A O 1
ATOM 747 N N . ILE A 1 88 ? 7.638 0.374 -2.656 1.00 87.69 88 ILE A N 1
ATOM 748 C CA . ILE A 1 88 ? 6.467 0.891 -3.373 1.00 87.69 88 ILE A CA 1
ATOM 749 C C . ILE A 1 88 ? 6.611 2.394 -3.635 1.00 87.69 88 ILE A C 1
ATOM 751 O O . ILE A 1 88 ? 6.385 2.845 -4.758 1.00 87.69 88 ILE A O 1
ATOM 755 N N . VAL A 1 89 ? 6.963 3.183 -2.616 1.00 88.75 89 VAL A N 1
ATOM 756 C CA . VAL A 1 89 ? 7.061 4.645 -2.739 1.00 88.75 89 VAL A CA 1
ATOM 757 C C . VAL A 1 89 ? 8.194 5.035 -3.678 1.00 88.75 89 VAL A C 1
ATOM 759 O O . VAL A 1 89 ? 7.954 5.770 -4.633 1.00 88.75 89 VAL A O 1
ATOM 762 N N . LEU A 1 90 ? 9.406 4.538 -3.432 1.00 87.19 90 LEU A N 1
ATOM 763 C CA . LEU A 1 90 ? 10.581 4.867 -4.230 1.00 87.19 90 LEU A CA 1
ATOM 764 C C . LEU A 1 90 ? 10.436 4.358 -5.661 1.00 87.19 90 LEU A C 1
ATOM 766 O O . LEU A 1 90 ? 10.697 5.133 -6.570 1.00 87.19 90 LEU A O 1
ATOM 770 N N . GLY A 1 91 ? 9.900 3.152 -5.878 1.00 83.50 91 GLY A N 1
ATOM 771 C CA . GLY A 1 91 ? 9.622 2.664 -7.231 1.00 83.50 91 GLY A CA 1
ATOM 772 C C . GLY A 1 91 ? 8.651 3.571 -7.996 1.00 83.50 91 GLY A C 1
ATOM 773 O O . GLY A 1 91 ? 8.870 3.883 -9.161 1.00 83.50 91 GLY A O 1
ATOM 774 N N . ASN A 1 92 ? 7.595 4.080 -7.348 1.00 83.94 92 ASN A N 1
ATOM 775 C CA . ASN A 1 92 ? 6.677 5.031 -7.996 1.00 83.94 92 ASN A CA 1
ATOM 776 C C . ASN A 1 92 ? 7.320 6.402 -8.252 1.00 83.94 92 ASN A C 1
ATOM 778 O O . ASN A 1 92 ? 7.016 7.047 -9.257 1.00 83.94 92 ASN A O 1
ATOM 782 N N . VAL A 1 93 ? 8.182 6.859 -7.342 1.00 85.19 93 VAL A N 1
ATOM 783 C CA . VAL A 1 93 ? 8.940 8.103 -7.510 1.00 85.19 93 VAL A CA 1
ATOM 784 C C . VAL A 1 93 ? 9.907 7.979 -8.687 1.00 85.19 93 VAL A C 1
ATOM 786 O O . VAL A 1 93 ? 9.931 8.868 -9.532 1.00 85.19 93 VAL A O 1
ATOM 789 N N . GLU A 1 94 ? 10.635 6.869 -8.782 1.00 79.94 94 GLU A N 1
ATOM 790 C CA . GLU A 1 94 ? 11.586 6.572 -9.853 1.00 79.94 94 GLU A CA 1
ATOM 791 C C . GLU A 1 94 ? 10.903 6.625 -11.224 1.00 79.94 94 GLU A C 1
ATOM 793 O O . GLU A 1 94 ? 11.298 7.413 -12.081 1.00 79.94 94 GLU A O 1
ATOM 798 N N . VAL A 1 95 ? 9.779 5.925 -11.404 1.00 79.50 95 VAL A N 1
ATOM 799 C CA . VAL A 1 95 ? 9.028 5.986 -12.670 1.00 79.50 95 VAL A CA 1
ATOM 800 C C . VAL A 1 95 ? 8.594 7.406 -13.022 1.00 79.50 95 VAL A C 1
ATOM 802 O O . VAL A 1 95 ? 8.608 7.777 -14.189 1.00 79.50 95 VAL A O 1
ATOM 805 N N . LYS A 1 96 ? 8.221 8.232 -12.040 1.00 79.81 96 LYS A N 1
ATOM 806 C CA . LYS A 1 96 ? 7.795 9.611 -12.313 1.00 79.81 96 LYS A CA 1
ATOM 807 C C . LYS A 1 96 ? 8.937 10.494 -12.830 1.00 79.81 96 LYS A C 1
ATOM 809 O O . LYS A 1 96 ? 8.670 11.467 -13.529 1.00 79.81 96 LYS A O 1
ATOM 814 N N . PHE A 1 97 ? 10.177 10.193 -12.454 1.00 77.06 97 PHE A N 1
ATOM 815 C CA . PHE A 1 97 ? 11.349 10.934 -12.917 1.00 77.06 97 PHE A CA 1
ATOM 816 C C . PHE A 1 97 ? 11.882 10.429 -14.257 1.00 77.06 97 PHE A C 1
ATOM 818 O O . PHE A 1 97 ? 12.370 11.242 -15.038 1.00 77.06 97 PHE A O 1
ATOM 825 N N . TYR A 1 98 ? 11.789 9.124 -14.522 1.00 69.81 98 TYR A N 1
ATOM 826 C CA . TYR A 1 98 ? 12.466 8.501 -15.667 1.00 69.81 98 TYR A CA 1
ATOM 827 C C . TYR A 1 98 ? 11.537 8.077 -16.798 1.00 69.81 98 TYR A C 1
ATOM 829 O O . TYR A 1 98 ? 11.991 7.949 -17.931 1.00 69.81 98 TYR A O 1
ATOM 837 N N . SER A 1 99 ? 10.244 7.933 -16.523 1.00 67.94 99 SER A N 1
ATOM 838 C CA . SER A 1 99 ? 9.281 7.483 -17.514 1.00 67.94 99 SER A CA 1
ATOM 839 C C . SER A 1 99 ? 8.420 8.634 -18.036 1.00 67.94 99 SER A C 1
ATOM 841 O O . SER A 1 99 ? 7.890 9.440 -17.272 1.00 67.94 99 SER A O 1
ATOM 843 N N . GLU A 1 100 ? 8.233 8.698 -19.356 1.00 66.44 100 GLU A N 1
ATOM 844 C CA . GLU A 1 100 ? 7.450 9.748 -20.034 1.00 66.44 100 GLU A CA 1
ATOM 845 C C . GLU A 1 100 ? 5.924 9.609 -19.842 1.00 66.44 100 GLU A C 1
ATOM 847 O O . GLU A 1 100 ? 5.140 10.400 -20.374 1.00 66.44 100 GLU A O 1
ATOM 852 N N . TYR A 1 101 ? 5.453 8.598 -19.104 1.00 64.25 101 TYR A N 1
ATOM 853 C CA . TYR A 1 101 ? 4.020 8.375 -18.929 1.00 64.25 101 TYR A CA 1
ATOM 854 C C . TYR A 1 101 ? 3.415 9.321 -17.882 1.00 64.25 101 TYR A C 1
ATOM 856 O O . TYR A 1 101 ? 3.791 9.338 -16.710 1.00 64.25 101 TYR A O 1
ATOM 864 N N . SER A 1 102 ? 2.361 10.031 -18.286 1.00 62.25 102 SER A N 1
ATOM 865 C CA . SER A 1 102 ? 1.544 10.863 -17.394 1.00 62.25 102 SER A CA 1
ATOM 866 C C . SER A 1 102 ? 0.697 10.047 -16.405 1.00 62.25 102 SER A C 1
ATOM 868 O O . SER A 1 102 ? 0.415 10.518 -15.303 1.00 62.25 102 SER A O 1
ATOM 870 N N . VAL A 1 103 ? 0.310 8.818 -16.774 1.00 67.50 103 VAL A N 1
ATOM 871 C CA . VAL A 1 103 ? -0.398 7.855 -15.916 1.00 67.50 103 VAL A CA 1
ATOM 872 C C . VAL A 1 103 ? 0.232 6.478 -16.091 1.00 67.50 103 VAL A C 1
ATOM 874 O O . VAL A 1 103 ? 0.029 5.806 -17.101 1.00 67.50 103 VAL A O 1
ATOM 877 N N . ASN A 1 104 ? 1.002 6.062 -15.091 1.00 69.75 104 ASN A N 1
ATOM 878 C CA . ASN A 1 104 ? 1.724 4.797 -15.115 1.00 69.75 104 ASN A CA 1
ATOM 879 C C . ASN A 1 104 ? 0.816 3.618 -14.743 1.00 69.75 104 ASN A C 1
ATOM 881 O O . ASN A 1 104 ? 0.185 3.651 -13.682 1.00 69.75 104 ASN A O 1
ATOM 885 N N . PRO A 1 105 ? 0.763 2.550 -15.560 1.00 82.88 105 PRO A N 1
ATOM 886 C CA . PRO A 1 105 ? 0.172 1.289 -15.139 1.00 82.88 105 PRO A CA 1
ATOM 887 C C . PRO A 1 105 ? 0.857 0.759 -13.867 1.00 82.88 105 PRO A C 1
ATOM 889 O O . PRO A 1 105 ? 2.073 0.895 -13.727 1.00 82.88 105 PRO A O 1
ATOM 892 N N . PRO A 1 106 ? 0.126 0.090 -12.956 1.00 84.00 106 PRO A N 1
ATOM 893 C CA . PRO A 1 106 ? 0.644 -0.298 -11.639 1.00 84.00 106 PRO A CA 1
ATOM 894 C C . PRO A 1 106 ? 1.800 -1.309 -11.689 1.00 84.00 106 PRO A C 1
ATOM 896 O O . PRO A 1 106 ? 2.508 -1.475 -10.702 1.00 84.00 106 PRO A O 1
ATOM 899 N N . TYR A 1 107 ? 1.999 -1.985 -12.824 1.00 85.12 107 TYR A N 1
ATOM 900 C CA . TYR A 1 107 ? 3.099 -2.926 -13.039 1.00 85.12 107 TYR A CA 1
ATOM 901 C C . TYR A 1 107 ? 4.397 -2.246 -13.510 1.00 85.12 107 TYR A C 1
ATOM 903 O O . TYR A 1 107 ? 5.461 -2.845 -13.400 1.00 85.12 107 TYR A O 1
ATOM 911 N N . VAL A 1 108 ? 4.342 -1.008 -14.014 1.00 84.38 108 VAL A N 1
ATOM 912 C CA . VAL A 1 108 ? 5.528 -0.305 -14.534 1.00 84.38 108 VAL A CA 1
ATOM 913 C C . VAL A 1 108 ? 6.536 0.022 -13.426 1.00 84.38 108 VAL A C 1
ATOM 915 O O . VAL A 1 108 ? 7.699 -0.306 -13.620 1.00 84.38 108 VAL A O 1
ATOM 918 N N . PRO A 1 109 ? 6.146 0.541 -12.242 1.00 83.81 109 PRO A N 1
ATOM 919 C CA . PRO A 1 109 ? 7.086 0.750 -11.132 1.00 83.81 109 PRO A CA 1
ATOM 920 C C . PRO A 1 109 ? 7.755 -0.513 -10.605 1.00 83.81 109 PRO A C 1
ATOM 922 O O . PRO A 1 109 ? 8.854 -0.453 -10.072 1.00 83.81 109 PRO A O 1
ATOM 925 N N . ILE A 1 110 ? 7.094 -1.658 -10.747 1.00 85.06 110 ILE A N 1
ATOM 926 C CA . ILE A 1 110 ? 7.588 -2.940 -10.235 1.00 85.06 110 ILE A CA 1
ATOM 927 C C . ILE A 1 110 ? 8.570 -3.569 -11.224 1.00 85.06 110 ILE A C 1
ATOM 929 O O . ILE A 1 110 ? 9.550 -4.187 -10.822 1.00 85.06 110 ILE A O 1
ATOM 933 N N . PHE A 1 111 ? 8.319 -3.388 -12.519 1.00 86.25 111 PHE A N 1
ATOM 934 C CA . PHE A 1 111 ? 9.138 -3.934 -13.596 1.00 86.25 111 PHE A CA 1
ATOM 935 C C . PHE A 1 111 ? 9.854 -2.829 -14.380 1.00 86.25 111 PHE A C 1
ATOM 937 O O . PHE A 1 111 ? 10.074 -2.970 -15.582 1.00 86.25 111 PHE A O 1
ATOM 944 N N . LEU A 1 112 ? 10.220 -1.725 -13.721 1.00 80.31 112 LEU A N 1
ATOM 945 C CA . LEU A 1 112 ? 10.818 -0.567 -14.389 1.00 80.31 112 LEU A CA 1
ATOM 946 C C . LEU A 1 112 ? 12.091 -0.963 -15.141 1.00 80.31 112 LEU A C 1
ATOM 948 O O . LEU A 1 112 ? 12.195 -0.710 -16.337 1.00 80.31 112 LEU A O 1
ATOM 952 N N . ASN A 1 113 ? 12.980 -1.709 -14.484 1.00 80.50 113 ASN A N 1
ATOM 953 C CA . ASN A 1 113 ? 14.217 -2.219 -15.083 1.00 80.50 113 ASN A CA 1
ATOM 954 C C . ASN A 1 113 ? 13.983 -3.134 -16.293 1.00 80.50 113 ASN A C 1
ATOM 956 O O . ASN A 1 113 ? 14.835 -3.220 -17.171 1.00 80.50 113 ASN A O 1
ATOM 960 N N . TYR A 1 114 ? 12.832 -3.806 -16.367 1.00 83.94 114 TYR A N 1
ATOM 961 C CA . TYR A 1 114 ? 12.467 -4.594 -17.543 1.00 83.94 114 TYR A CA 1
ATOM 962 C C . TYR A 1 114 ? 12.066 -3.695 -18.720 1.00 83.94 114 TYR A C 1
ATOM 964 O O . TYR A 1 114 ? 12.433 -3.952 -19.864 1.00 83.94 114 TYR A O 1
ATOM 972 N N . PHE A 1 115 ? 11.307 -2.630 -18.456 1.00 80.81 115 PHE A N 1
ATOM 973 C CA . PHE A 1 115 ? 10.771 -1.760 -19.502 1.00 80.81 115 PHE A CA 1
ATOM 974 C C . PHE A 1 115 ? 11.735 -0.648 -19.944 1.00 80.81 115 PHE A C 1
ATOM 976 O O . PHE A 1 115 ? 11.674 -0.224 -21.107 1.00 80.81 115 PHE A O 1
ATOM 983 N N . GLU A 1 116 ? 12.611 -0.182 -19.053 1.00 78.44 116 GLU A N 1
ATOM 984 C CA . GLU A 1 116 ? 13.535 0.944 -19.249 1.00 78.44 116 GLU A CA 1
ATOM 985 C C . GLU A 1 116 ? 14.944 0.669 -18.667 1.00 78.44 116 GLU A C 1
ATOM 987 O O . GLU A 1 116 ? 15.421 1.405 -17.806 1.00 78.44 116 GLU A O 1
ATOM 992 N N . PRO A 1 117 ? 15.661 -0.361 -19.160 1.00 72.88 117 PRO A N 1
ATOM 993 C CA . PRO A 1 117 ? 16.945 -0.793 -18.589 1.00 72.88 117 PRO A CA 1
ATOM 994 C C . PRO A 1 117 ? 18.103 0.211 -18.742 1.00 72.88 117 PRO A C 1
ATOM 996 O O . PRO A 1 117 ? 19.128 0.056 -18.088 1.00 72.88 117 PRO A O 1
ATOM 999 N N . VAL A 1 118 ? 17.984 1.202 -19.635 1.00 66.69 118 VAL A N 1
ATOM 1000 C CA . VAL A 1 118 ? 19.075 2.139 -19.986 1.00 66.69 118 VAL A CA 1
ATOM 1001 C C . VAL A 1 118 ? 18.902 3.513 -19.327 1.00 66.69 118 VAL A C 1
ATOM 1003 O O . VAL A 1 118 ? 19.882 4.225 -19.129 1.00 66.69 118 VAL A O 1
ATOM 1006 N N . THR A 1 119 ? 17.668 3.898 -18.992 1.00 62.66 119 THR A N 1
ATOM 1007 C CA . THR A 1 119 ? 17.315 5.243 -18.503 1.00 62.66 119 THR A CA 1
ATOM 1008 C C . THR A 1 119 ? 17.098 5.322 -16.994 1.00 62.66 119 THR A C 1
ATOM 1010 O O . THR A 1 119 ? 17.183 6.420 -16.448 1.00 62.66 119 THR A O 1
ATOM 1013 N N . ALA A 1 120 ? 16.828 4.205 -16.314 1.00 58.03 120 ALA A N 1
ATOM 1014 C CA . ALA A 1 120 ? 16.596 4.192 -14.873 1.00 58.03 120 ALA A CA 1
ATOM 1015 C C . ALA A 1 120 ? 17.934 4.172 -14.097 1.00 58.03 120 ALA A C 1
ATOM 1017 O O . ALA A 1 120 ? 18.709 3.224 -14.243 1.00 58.03 120 ALA A O 1
ATOM 1018 N N . PRO A 1 121 ? 18.256 5.181 -13.266 1.00 59.53 121 PRO A N 1
ATOM 1019 C CA . PRO A 1 121 ? 19.277 5.024 -12.249 1.00 59.53 121 PRO A CA 1
ATOM 1020 C C . PRO A 1 121 ? 18.726 4.095 -11.180 1.00 59.53 121 PRO A C 1
ATOM 1022 O O . PRO A 1 121 ? 17.741 4.409 -10.518 1.00 59.53 121 PRO A O 1
ATOM 1025 N N . ASN A 1 122 ? 19.386 2.957 -11.006 1.00 62.06 122 ASN A N 1
ATOM 1026 C CA . ASN A 1 122 ? 18.978 1.969 -10.027 1.00 62.06 122 ASN A CA 1
ATOM 1027 C C . ASN A 1 122 ? 19.074 2.558 -8.610 1.00 62.06 122 ASN A C 1
ATOM 1029 O O . ASN A 1 122 ? 20.151 2.593 -8.024 1.00 62.06 122 ASN A O 1
ATOM 1033 N N . PHE A 1 123 ? 17.951 2.965 -8.012 1.00 62.06 123 PHE A N 1
ATOM 1034 C CA . PHE A 1 123 ? 17.927 3.288 -6.577 1.00 62.06 123 PHE A CA 1
ATOM 1035 C C . PHE A 1 123 ? 18.245 2.061 -5.702 1.00 62.06 123 PHE A C 1
ATOM 1037 O O . PHE A 1 123 ? 18.624 2.208 -4.542 1.00 62.06 123 PHE A O 1
ATOM 1044 N N . PHE A 1 124 ? 18.087 0.857 -6.260 1.00 60.81 124 PHE A N 1
ATOM 1045 C CA . PHE A 1 124 ? 18.300 -0.432 -5.599 1.00 60.81 124 PHE A CA 1
ATOM 1046 C C . PHE A 1 124 ? 19.443 -1.260 -6.220 1.00 60.81 124 PHE A C 1
ATOM 1048 O O . PHE A 1 124 ? 19.475 -2.474 -6.014 1.00 60.81 124 PHE A O 1
ATOM 1055 N N . GLY A 1 125 ? 20.338 -0.636 -6.999 1.00 54.53 125 GLY A N 1
ATOM 1056 C CA . GLY A 1 125 ? 21.446 -1.296 -7.708 1.00 54.53 125 GLY A CA 1
ATOM 1057 C C . GLY A 1 125 ? 22.808 -0.717 -7.371 1.00 54.53 125 GLY A C 1
ATOM 1058 O O . GLY A 1 125 ? 22.882 0.499 -7.098 1.00 54.53 125 GLY A O 1
#

Secondary structure (DSSP, 8-state):
----GGGHHHHHHHHHHHHHHHHHHHHHHHHS-HHHHHHHHHHHTSHHHHHHHHHHHHHHTS-HHHHHH-HHHHHHHHHHHHHHHHHHHHHHHHHHHH---SS--TTTTTSHHHH-TTT---TT-